Protein AF-A0A1G2C6H4-F1 (afdb_monomer)

Structure (mmCIF, N/CA/C/O backbone):
data_AF-A0A1G2C6H4-F1
#
_entry.id   AF-A0A1G2C6H4-F1
#
loop_
_atom_site.group_PDB
_atom_site.id
_atom_site.type_symbol
_atom_site.label_atom_id
_atom_site.label_alt_id
_atom_site.label_comp_id
_atom_site.label_asym_id
_atom_site.label_entity_id
_atom_site.label_seq_id
_atom_site.pdbx_PDB_ins_code
_atom_site.Cartn_x
_atom_site.Cartn_y
_atom_site.Cartn_z
_atom_site.occupancy
_atom_site.B_iso_or_equiv
_atom_site.auth_seq_id
_atom_site.auth_comp_id
_atom_site.auth_asym_id
_atom_site.auth_atom_id
_atom_site.pdbx_PDB_model_num
ATOM 1 N N . MET A 1 1 ? -12.214 -17.341 21.662 1.00 40.84 1 MET A N 1
ATOM 2 C CA . MET A 1 1 ? -11.337 -17.624 20.506 1.00 40.84 1 MET A CA 1
ATOM 3 C C . MET A 1 1 ? -12.237 -18.107 19.389 1.00 40.84 1 MET A C 1
ATOM 5 O O . MET A 1 1 ? -12.675 -19.245 19.438 1.00 40.84 1 MET A O 1
ATOM 9 N N . GLY A 1 2 ? -12.636 -17.222 18.484 1.00 39.09 2 GLY A N 1
ATOM 10 C CA . GLY A 1 2 ? -13.628 -17.538 17.464 1.00 39.09 2 GLY A CA 1
ATOM 11 C C . GLY A 1 2 ? -13.380 -16.684 16.236 1.00 39.09 2 GLY A C 1
ATOM 12 O O . GLY A 1 2 ? -13.087 -15.502 16.375 1.00 39.09 2 GLY A O 1
ATOM 13 N N . ASP A 1 3 ? -13.486 -17.340 15.088 1.00 37.56 3 ASP A N 1
ATOM 14 C CA . ASP A 1 3 ? -13.357 -16.824 13.732 1.00 37.56 3 ASP A CA 1
ATOM 15 C C . ASP A 1 3 ? -11.948 -16.441 13.288 1.00 37.56 3 ASP A C 1
ATOM 17 O O . ASP A 1 3 ? -11.482 -15.323 13.466 1.00 37.56 3 ASP A O 1
ATOM 21 N N . ARG A 1 4 ? -11.307 -17.439 12.663 1.00 43.19 4 ARG A N 1
ATOM 22 C CA . ARG A 1 4 ? -10.562 -17.331 11.402 1.00 43.19 4 ARG A CA 1
ATOM 23 C C . ARG A 1 4 ? -9.909 -15.969 11.194 1.00 43.19 4 ARG A C 1
ATOM 25 O O . ARG A 1 4 ? -10.595 -15.000 10.872 1.00 43.19 4 ARG A O 1
ATOM 32 N N . GLU A 1 5 ? -8.579 -15.950 11.261 1.00 49.62 5 GLU A N 1
ATOM 33 C CA . GLU A 1 5 ? -7.765 -15.072 10.419 1.00 49.62 5 GLU A CA 1
ATOM 34 C C . GLU A 1 5 ? -8.492 -14.908 9.079 1.00 49.62 5 GLU A C 1
ATOM 36 O O . GLU A 1 5 ? -8.574 -15.856 8.296 1.00 49.62 5 GLU A O 1
ATOM 41 N N . LYS A 1 6 ? -9.176 -13.776 8.877 1.00 60.34 6 LYS A N 1
ATOM 42 C CA . LYS A 1 6 ? -9.930 -13.567 7.646 1.00 60.34 6 LYS A CA 1
ATOM 43 C C . LYS A 1 6 ? -8.877 -13.618 6.552 1.00 60.34 6 LYS A C 1
ATOM 45 O O . LYS A 1 6 ? -7.861 -12.941 6.648 1.00 60.34 6 LYS A O 1
ATOM 50 N N . GLU A 1 7 ? -9.042 -14.500 5.580 1.00 75.12 7 GLU A N 1
ATOM 51 C CA . GLU A 1 7 ? -8.058 -14.603 4.511 1.00 75.12 7 GLU A CA 1
ATOM 52 C C . GLU A 1 7 ? -7.853 -13.218 3.888 1.00 75.12 7 GLU A C 1
ATOM 54 O O . GLU A 1 7 ? -8.803 -12.433 3.751 1.00 75.12 7 GLU A O 1
ATOM 59 N N . LEU A 1 8 ? -6.602 -12.892 3.551 1.00 84.31 8 LEU A N 1
ATOM 60 C CA . LEU A 1 8 ? -6.304 -11.643 2.863 1.00 84.31 8 LEU A CA 1
ATOM 61 C C . LEU A 1 8 ? -7.181 -11.565 1.613 1.00 84.31 8 LEU A C 1
ATOM 63 O O . LEU A 1 8 ? -7.082 -12.402 0.719 1.00 84.31 8 LEU A O 1
ATOM 67 N N . THR A 1 9 ? -8.007 -10.527 1.532 1.00 89.06 9 THR A N 1
ATOM 68 C CA . THR A 1 9 ? -8.796 -10.282 0.331 1.00 89.06 9 THR A CA 1
ATOM 69 C C . THR A 1 9 ? -7.884 -9.715 -0.751 1.00 89.06 9 THR A C 1
ATOM 71 O O . THR A 1 9 ? -7.355 -8.610 -0.605 1.00 89.06 9 THR A O 1
ATOM 74 N N . ILE A 1 10 ? -7.704 -10.479 -1.827 1.00 88.12 10 ILE A N 1
ATOM 75 C CA . ILE A 1 10 ? -6.974 -10.071 -3.028 1.00 88.12 10 ILE A CA 1
ATOM 76 C C . ILE A 1 10 ? -7.992 -9.848 -4.144 1.00 88.12 10 ILE A C 1
ATOM 78 O O . ILE A 1 10 ? -8.735 -10.756 -4.504 1.00 88.12 10 ILE A O 1
ATOM 82 N N . ILE A 1 11 ? -8.019 -8.636 -4.685 1.00 86.75 11 ILE A N 1
ATOM 83 C CA . ILE A 1 11 ? -8.887 -8.234 -5.788 1.00 86.75 11 ILE A CA 1
ATOM 84 C C . ILE A 1 11 ? -8.006 -8.082 -7.023 1.00 86.75 11 ILE A C 1
ATOM 86 O O . ILE A 1 11 ? -7.008 -7.368 -6.984 1.00 86.75 11 ILE A O 1
ATOM 90 N N . ILE A 1 12 ? -8.372 -8.733 -8.120 1.00 83.81 12 ILE A N 1
ATOM 91 C CA . ILE A 1 12 ? -7.702 -8.585 -9.414 1.00 83.81 12 ILE A CA 1
ATOM 92 C C . ILE A 1 12 ? -8.735 -7.983 -10.363 1.00 83.81 12 ILE A C 1
ATOM 94 O O . ILE A 1 12 ? -9.808 -8.560 -10.536 1.00 83.81 12 ILE A O 1
ATOM 98 N N . ALA A 1 13 ? -8.452 -6.802 -10.914 1.00 83.19 13 ALA A N 1
ATOM 99 C CA . ALA A 1 13 ? -9.351 -6.144 -11.855 1.00 83.19 13 ALA A CA 1
ATOM 100 C C . ALA A 1 13 ? -9.547 -7.001 -13.113 1.00 83.19 13 ALA A C 1
ATOM 102 O O . ALA A 1 13 ? -8.648 -7.733 -13.538 1.00 83.19 13 ALA A O 1
ATOM 103 N N . GLU A 1 14 ? -10.729 -6.900 -13.715 1.00 80.06 14 GLU A N 1
ATOM 104 C CA . GLU A 1 14 ? -11.038 -7.605 -14.953 1.00 80.06 14 GLU A CA 1
ATOM 105 C C . GLU A 1 14 ? -10.030 -7.237 -16.052 1.00 80.06 14 GLU A C 1
ATOM 107 O O . GLU A 1 14 ? -9.687 -6.072 -16.239 1.00 80.06 14 GLU A O 1
ATOM 112 N N . GLY A 1 15 ? -9.514 -8.246 -16.758 1.00 74.06 15 GLY A N 1
ATOM 113 C CA . GLY A 1 15 ? -8.509 -8.051 -17.806 1.00 74.06 15 GLY A CA 1
ATOM 114 C C . GLY A 1 15 ? -7.072 -7.845 -17.311 1.00 74.06 15 GLY A C 1
ATOM 115 O O . GLY A 1 15 ? -6.157 -7.860 -18.136 1.00 74.06 15 GLY A O 1
ATOM 116 N N . CYS A 1 16 ? -6.834 -7.737 -15.997 1.00 76.56 16 CYS A N 1
ATOM 117 C CA . CYS A 1 16 ? -5.484 -7.650 -15.443 1.00 76.56 16 CYS A CA 1
ATOM 118 C C . CYS A 1 16 ? -4.714 -8.963 -15.676 1.00 76.56 16 CYS A C 1
ATOM 120 O O . CYS A 1 16 ? -5.179 -10.054 -15.336 1.00 76.56 16 CYS A O 1
ATOM 122 N N . ARG A 1 17 ? -3.516 -8.860 -16.265 1.00 73.06 17 ARG A N 1
ATOM 123 C CA . ARG A 1 17 ? -2.600 -9.986 -16.491 1.00 73.06 17 ARG A CA 1
ATOM 124 C C . ARG A 1 17 ? -1.270 -9.700 -15.810 1.00 73.06 17 ARG A C 1
ATOM 126 O O . ARG A 1 17 ? -0.613 -8.715 -16.128 1.00 73.06 17 ARG A O 1
ATOM 133 N N . ILE A 1 18 ? -0.853 -10.591 -14.917 1.00 71.00 18 ILE A N 1
ATOM 134 C CA . ILE A 1 18 ? 0.460 -10.525 -14.268 1.00 71.00 18 ILE A CA 1
ATOM 135 C C . ILE A 1 18 ? 1.451 -11.232 -15.197 1.00 71.00 18 ILE A C 1
ATOM 137 O O . ILE A 1 18 ? 1.431 -12.460 -15.308 1.00 71.00 18 ILE A O 1
ATOM 141 N N . SER A 1 19 ? 2.275 -10.472 -15.922 1.00 72.12 19 SER A N 1
ATOM 142 C CA . SER A 1 19 ? 3.363 -11.059 -16.713 1.00 72.12 19 SER A CA 1
ATOM 143 C C . SER A 1 19 ? 4.433 -11.653 -15.789 1.00 72.12 19 SER A C 1
ATOM 145 O O . SER A 1 19 ? 4.511 -11.314 -14.606 1.00 72.12 19 SER A O 1
ATOM 147 N N . ARG A 1 20 ? 5.284 -12.542 -16.319 1.00 75.06 20 ARG A N 1
ATOM 148 C CA . ARG A 1 20 ? 6.384 -13.136 -15.535 1.00 75.06 20 ARG A CA 1
ATOM 149 C C . ARG A 1 20 ? 7.309 -12.072 -14.947 1.00 75.06 20 ARG A C 1
ATOM 151 O O . ARG A 1 20 ? 7.722 -12.197 -13.801 1.00 75.06 20 ARG A O 1
ATOM 158 N N . ASP A 1 21 ? 7.547 -11.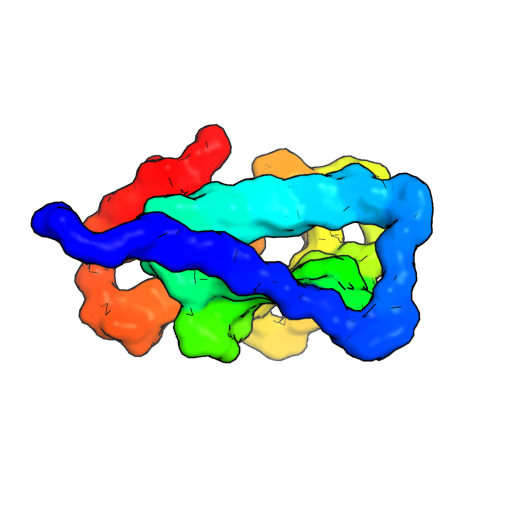007 -15.700 1.00 72.00 21 ASP A N 1
ATOM 159 C CA . ASP A 1 21 ? 8.417 -9.896 -15.308 1.00 72.00 21 ASP A CA 1
ATOM 160 C C . ASP A 1 21 ? 7.838 -9.100 -14.121 1.00 72.00 21 ASP A C 1
ATOM 162 O O . ASP A 1 21 ? 8.563 -8.437 -13.385 1.00 72.00 21 ASP A O 1
ATOM 166 N N . MET A 1 22 ? 6.527 -9.222 -13.885 1.00 73.69 22 MET A N 1
ATOM 167 C CA . MET A 1 22 ? 5.804 -8.556 -12.799 1.00 73.69 22 MET A CA 1
ATOM 168 C C . MET A 1 22 ? 5.655 -9.423 -11.541 1.00 73.69 22 MET A C 1
ATOM 170 O O . MET A 1 22 ? 5.183 -8.930 -10.514 1.00 73.69 22 MET A O 1
ATOM 174 N N . LEU A 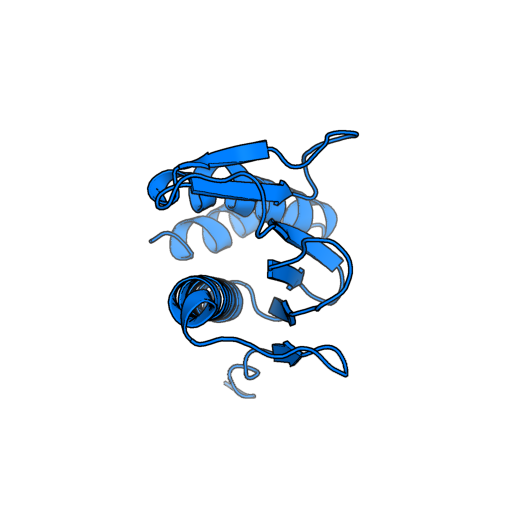1 23 ? 6.078 -10.693 -11.577 1.00 78.00 23 LEU A N 1
ATOM 175 C CA . LEU A 1 23 ? 5.982 -11.608 -10.432 1.00 78.00 23 LEU A CA 1
ATOM 176 C C . LEU A 1 23 ? 6.702 -11.107 -9.166 1.00 78.00 23 LEU A C 1
ATOM 178 O O . LEU A 1 23 ? 6.087 -11.185 -8.103 1.00 78.00 23 LEU A O 1
ATOM 182 N N . PRO A 1 24 ? 7.927 -10.542 -9.223 1.00 79.56 24 PRO A N 1
ATOM 183 C CA . PRO A 1 24 ? 8.616 -10.089 -8.010 1.00 79.56 24 PRO A CA 1
ATOM 184 C C . PRO A 1 24 ? 7.844 -8.998 -7.261 1.00 79.56 24 PRO A C 1
ATOM 186 O O . PRO A 1 24 ? 7.691 -9.034 -6.040 1.00 79.56 24 PRO A O 1
ATOM 189 N N . HIS A 1 25 ? 7.287 -8.047 -8.006 1.00 77.31 25 HIS A N 1
ATOM 190 C CA . HIS A 1 25 ? 6.476 -6.973 -7.451 1.00 77.31 25 HIS A CA 1
ATOM 191 C C . HIS A 1 25 ? 5.140 -7.511 -6.905 1.00 77.31 25 HIS A C 1
ATOM 193 O O . HIS A 1 25 ? 4.672 -7.072 -5.852 1.00 77.31 25 HIS A O 1
ATOM 199 N N . TRP A 1 26 ? 4.542 -8.508 -7.571 1.00 83.25 26 TRP A N 1
ATOM 200 C CA . TRP A 1 26 ? 3.314 -9.165 -7.110 1.00 83.25 26 TRP A CA 1
ATOM 201 C C . TRP A 1 26 ? 3.543 -9.849 -5.765 1.00 83.25 26 TRP A C 1
ATOM 203 O O . TRP A 1 26 ? 2.768 -9.663 -4.824 1.00 83.25 26 TRP A O 1
ATOM 213 N N . GLU A 1 27 ? 4.632 -10.609 -5.658 1.00 85.06 27 GLU A N 1
ATOM 214 C CA . GLU A 1 27 ? 5.040 -11.274 -4.427 1.00 85.06 27 GLU A CA 1
ATOM 215 C C . GLU A 1 27 ? 5.324 -10.268 -3.317 1.00 85.06 27 GLU A C 1
ATOM 217 O O . GLU A 1 27 ? 4.844 -10.458 -2.198 1.00 85.06 27 GLU A O 1
ATOM 222 N N . TYR A 1 28 ? 6.022 -9.170 -3.622 1.00 84.44 28 TYR A N 1
ATOM 223 C CA . TYR A 1 28 ? 6.246 -8.085 -2.671 1.00 84.44 28 TYR A CA 1
ATOM 224 C C . TYR A 1 28 ? 4.921 -7.540 -2.120 1.00 84.44 28 TYR A C 1
ATOM 226 O O . TYR A 1 28 ? 4.700 -7.545 -0.907 1.00 84.44 28 TYR A O 1
ATOM 234 N N . CYS A 1 29 ? 4.004 -7.146 -3.005 1.00 88.00 29 CYS A N 1
ATOM 235 C CA . CYS A 1 29 ? 2.699 -6.602 -2.642 1.00 88.00 29 CYS A CA 1
ATOM 236 C C . CYS A 1 29 ? 1.864 -7.581 -1.811 1.00 88.00 29 CYS A C 1
ATOM 238 O O . CYS A 1 29 ? 1.319 -7.220 -0.764 1.00 88.00 29 CYS A O 1
ATOM 240 N N . ARG A 1 30 ? 1.794 -8.845 -2.243 1.00 88.12 30 ARG A N 1
ATOM 241 C CA . ARG A 1 30 ? 1.073 -9.906 -1.536 1.00 88.12 30 ARG A CA 1
ATOM 242 C C . ARG A 1 30 ? 1.663 -10.148 -0.148 1.00 88.12 30 ARG A C 1
ATOM 244 O O . ARG A 1 30 ? 0.912 -10.220 0.822 1.00 88.12 30 ARG A O 1
ATOM 251 N N . ASN A 1 31 ? 2.986 -10.261 -0.038 1.00 88.88 31 ASN A N 1
ATOM 252 C CA . ASN A 1 31 ? 3.665 -10.508 1.233 1.00 88.88 31 ASN A CA 1
ATOM 253 C C . ASN A 1 31 ? 3.483 -9.338 2.200 1.00 88.88 31 ASN A C 1
ATOM 255 O O . ASN A 1 31 ? 3.199 -9.557 3.379 1.00 88.88 31 ASN A O 1
ATOM 259 N N . LEU A 1 32 ? 3.583 -8.106 1.702 1.00 88.19 32 LEU A N 1
ATOM 260 C CA . LEU A 1 32 ? 3.344 -6.911 2.497 1.00 88.19 32 LEU A CA 1
ATOM 261 C C . LEU A 1 32 ? 1.896 -6.857 3.008 1.00 88.19 32 LEU A C 1
ATOM 263 O O . LEU A 1 32 ? 1.670 -6.681 4.205 1.00 88.19 32 LEU A O 1
ATOM 267 N N . ALA A 1 33 ? 0.912 -7.103 2.138 1.00 89.69 33 ALA A N 1
ATOM 268 C CA . ALA A 1 33 ? -0.499 -7.106 2.517 1.00 89.69 33 ALA A CA 1
ATOM 269 C C . ALA A 1 33 ? -0.843 -8.222 3.509 1.00 89.69 33 ALA A C 1
ATOM 271 O O . ALA A 1 33 ? -1.603 -7.985 4.446 1.00 89.69 33 ALA A O 1
ATOM 272 N N . LEU A 1 34 ? -0.268 -9.420 3.348 1.00 88.06 34 LEU A N 1
ATOM 273 C CA . LEU A 1 34 ? -0.441 -10.526 4.294 1.00 88.06 34 LEU A CA 1
ATOM 274 C C . LEU A 1 34 ? 0.057 -10.143 5.688 1.00 88.06 34 LEU A C 1
ATOM 276 O O . LEU A 1 34 ? -0.633 -10.391 6.676 1.00 88.06 34 LEU A O 1
ATOM 280 N N . ARG A 1 35 ? 1.231 -9.509 5.773 1.00 84.19 35 ARG A N 1
ATOM 281 C CA . ARG A 1 35 ? 1.788 -9.030 7.045 1.00 84.19 35 ARG A CA 1
ATOM 282 C C . ARG A 1 35 ? 0.885 -7.977 7.674 1.00 84.19 35 ARG A C 1
ATOM 284 O O . ARG A 1 35 ? 0.462 -8.141 8.814 1.00 84.19 35 ARG A O 1
ATOM 291 N N . MET A 1 36 ? 0.510 -6.952 6.910 1.00 85.88 36 MET A N 1
ATOM 292 C CA . MET A 1 36 ? -0.425 -5.9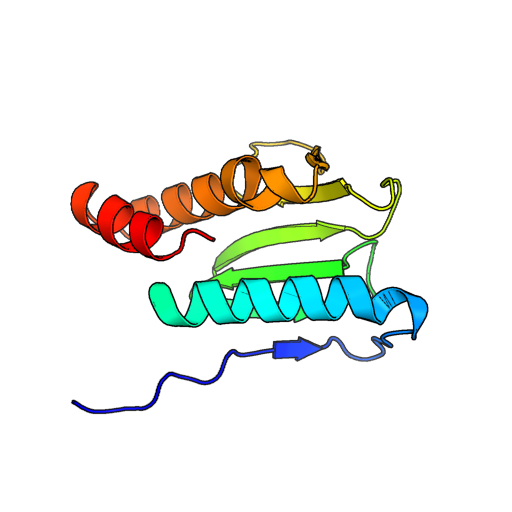27 7.379 1.00 85.88 36 MET A CA 1
ATOM 293 C C . MET A 1 36 ? -1.742 -6.554 7.864 1.00 85.88 36 MET A C 1
ATOM 295 O O . MET A 1 36 ? -2.243 -6.176 8.920 1.00 85.88 36 MET A O 1
ATOM 299 N N . HIS A 1 37 ? -2.288 -7.537 7.138 1.00 87.12 37 HIS A N 1
ATOM 300 C CA . HIS A 1 37 ? -3.533 -8.210 7.506 1.00 87.12 37 HIS A CA 1
ATOM 301 C C . HIS A 1 37 ? -3.414 -8.966 8.832 1.00 87.12 37 HIS A C 1
ATOM 303 O O . HIS A 1 37 ? -4.283 -8.811 9.686 1.00 87.12 37 HIS A O 1
ATOM 309 N N . ARG A 1 38 ? -2.339 -9.742 9.027 1.00 83.75 38 ARG A N 1
ATOM 310 C CA . ARG A 1 38 ? -2.110 -10.512 10.263 1.00 83.75 38 ARG A CA 1
ATOM 311 C C . ARG A 1 38 ? -2.103 -9.633 11.512 1.00 83.75 38 ARG A C 1
ATOM 313 O O . ARG A 1 38 ? -2.608 -10.051 12.546 1.00 83.75 38 ARG A O 1
ATOM 320 N N . HIS A 1 39 ? -1.555 -8.423 11.417 1.00 79.88 39 HIS A N 1
ATOM 321 C CA . HIS A 1 39 ? -1.405 -7.540 12.578 1.00 79.88 39 HIS A CA 1
ATOM 322 C C . HIS A 1 39 ? -2.557 -6.549 12.755 1.00 79.88 39 HIS A C 1
ATOM 324 O O . HIS A 1 39 ? -2.933 -6.231 13.881 1.00 79.88 39 HIS A O 1
ATOM 330 N N . LEU A 1 40 ? -3.121 -6.043 11.658 1.00 82.44 40 LEU A N 1
ATOM 331 C CA . LEU A 1 40 ? -4.101 -4.953 11.700 1.00 82.44 40 LEU A CA 1
ATOM 332 C C . LEU A 1 40 ? -5.539 -5.414 11.468 1.00 82.44 40 LEU A C 1
ATOM 334 O O . L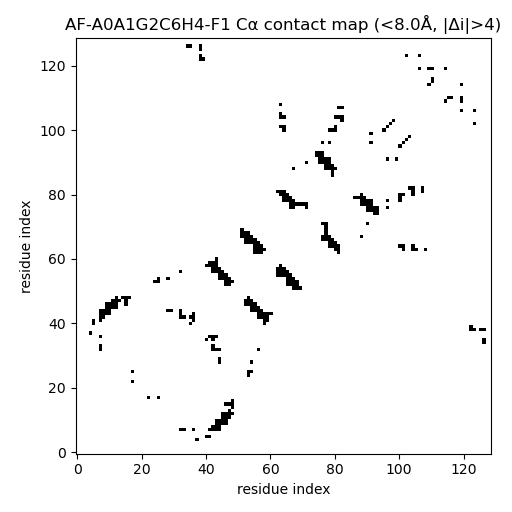EU A 1 40 ? -6.472 -4.678 11.813 1.00 82.44 40 LEU A O 1
ATOM 338 N N . GLY A 1 41 ? -5.711 -6.591 10.862 1.00 83.75 41 GLY A N 1
ATOM 339 C CA . GLY A 1 41 ? -6.985 -7.099 10.371 1.00 83.75 41 GLY A CA 1
ATOM 340 C C . GLY A 1 41 ? -7.592 -6.239 9.259 1.00 83.75 41 GLY A C 1
ATOM 341 O O . GLY A 1 41 ? -7.293 -5.053 9.103 1.00 83.75 41 GLY A O 1
ATOM 342 N N . GLY A 1 42 ? -8.470 -6.847 8.457 1.00 84.19 42 GLY A N 1
ATOM 343 C CA . GLY A 1 42 ? -9.298 -6.119 7.487 1.00 84.19 42 GLY A CA 1
ATOM 344 C C . GLY A 1 42 ? -8.528 -5.428 6.361 1.00 84.19 42 GLY A C 1
ATOM 345 O O . GLY A 1 42 ? -9.065 -4.522 5.725 1.00 84.19 42 GLY A O 1
ATOM 346 N N . VAL A 1 43 ? -7.283 -5.836 6.123 1.00 89.12 43 VAL A N 1
ATOM 347 C CA . VAL A 1 43 ? -6.487 -5.379 4.985 1.00 89.12 43 VAL A CA 1
ATOM 348 C C . VAL A 1 43 ? -6.925 -6.131 3.736 1.00 89.12 43 VAL A C 1
ATOM 350 O O . VAL A 1 43 ? -7.136 -7.344 3.782 1.00 89.12 43 VAL A O 1
ATOM 353 N N . SER A 1 44 ? -7.040 -5.409 2.631 1.00 91.50 44 SER A N 1
ATOM 354 C CA . SER A 1 44 ? -7.286 -5.941 1.295 1.00 91.50 44 SER A CA 1
ATOM 355 C C . SER A 1 44 ? -6.320 -5.298 0.312 1.00 91.50 44 SER A C 1
ATOM 357 O O . SER A 1 44 ? -5.958 -4.130 0.478 1.00 91.50 44 SER A O 1
ATOM 359 N N . ILE A 1 45 ? -5.953 -6.032 -0.730 1.00 92.44 45 ILE A N 1
ATOM 360 C CA . ILE A 1 45 ? -5.106 -5.528 -1.806 1.00 92.44 45 ILE A CA 1
ATOM 361 C C . ILE A 1 45 ? -5.823 -5.654 -3.145 1.00 92.44 45 ILE A C 1
ATOM 363 O O . ILE A 1 45 ? -6.484 -6.659 -3.402 1.00 92.44 45 ILE A O 1
ATOM 367 N N . LYS A 1 46 ? -5.705 -4.631 -3.987 1.00 90.00 46 LYS A N 1
ATOM 368 C CA . LYS A 1 46 ? -6.242 -4.612 -5.346 1.00 90.00 46 LYS A CA 1
ATOM 369 C C . LYS A 1 46 ? -5.104 -4.491 -6.355 1.00 90.00 46 LYS A C 1
ATOM 371 O O . LYS A 1 46 ? -4.261 -3.614 -6.218 1.00 90.00 46 LYS A O 1
ATOM 376 N N . PHE A 1 47 ? -5.126 -5.331 -7.378 1.00 86.44 47 PHE A N 1
ATOM 377 C CA . PHE A 1 47 ? -4.282 -5.240 -8.564 1.00 86.44 47 PHE A CA 1
ATOM 378 C C . PHE A 1 47 ? -5.146 -4.779 -9.735 1.00 86.44 47 PHE A C 1
ATOM 380 O O . PHE A 1 47 ? -6.267 -5.265 -9.900 1.00 86.44 47 PHE A O 1
ATOM 387 N N . ASP A 1 48 ? -4.661 -3.819 -10.515 1.00 79.88 48 ASP A N 1
ATOM 388 C CA . ASP A 1 48 ? -5.406 -3.215 -11.621 1.00 79.88 48 ASP A CA 1
ATOM 389 C C . ASP A 1 48 ? -4.498 -3.067 -12.847 1.00 79.88 48 ASP A C 1
ATOM 391 O O . ASP A 1 48 ? -3.281 -3.008 -12.719 1.00 79.88 48 ASP A O 1
ATOM 395 N N . SER A 1 49 ? -5.088 -3.056 -14.039 1.00 67.06 49 SER A N 1
ATOM 396 C CA . SER A 1 49 ? -4.397 -2.769 -15.301 1.00 67.06 49 SER A CA 1
ATOM 397 C C . SER A 1 49 ? -4.564 -1.316 -15.750 1.00 67.06 49 SER A C 1
ATOM 399 O O . SER A 1 49 ? -3.958 -0.912 -16.740 1.00 67.06 49 SER A O 1
ATOM 401 N N . ILE A 1 50 ? -5.412 -0.538 -15.072 1.00 62.72 50 ILE A N 1
ATOM 402 C CA . ILE A 1 50 ? -5.681 0.858 -15.417 1.00 62.72 50 ILE A CA 1
ATOM 403 C C . ILE A 1 50 ? -4.616 1.764 -14.784 1.00 62.72 50 ILE A C 1
ATOM 405 O O . ILE A 1 50 ? -4.454 1.785 -13.565 1.00 62.72 50 ILE A O 1
ATOM 409 N N . SER A 1 51 ? -3.940 2.537 -15.639 1.00 57.00 51 SER A N 1
ATOM 410 C CA . SER A 1 51 ? -3.057 3.665 -15.308 1.00 57.00 51 SER A CA 1
ATOM 411 C C . SER A 1 51 ? -2.025 3.371 -14.220 1.00 57.00 51 SER A C 1
ATOM 413 O O . SER A 1 51 ? -2.154 3.823 -13.082 1.00 57.00 51 SER A O 1
ATOM 415 N N . ASP A 1 52 ? -0.964 2.663 -14.595 1.00 61.91 52 ASP A N 1
ATOM 416 C CA . ASP A 1 52 ? 0.320 2.697 -13.880 1.00 61.91 52 ASP A CA 1
ATOM 417 C C . ASP A 1 52 ? 0.298 2.102 -12.464 1.00 61.91 52 ASP A C 1
ATOM 419 O O . ASP A 1 52 ? 1.310 2.120 -11.766 1.00 61.91 52 ASP A O 1
ATOM 423 N N . LEU A 1 53 ? -0.835 1.527 -12.050 1.00 66.19 53 LEU A N 1
ATOM 424 C CA . LEU A 1 53 ? -1.073 0.937 -10.742 1.00 66.19 53 LEU A CA 1
ATOM 425 C C . LEU A 1 53 ? -0.538 -0.490 -10.667 1.00 66.19 53 LEU A C 1
ATOM 427 O O . LEU A 1 53 ? -1.023 -1.389 -11.344 1.00 66.19 53 LEU A O 1
ATOM 431 N N . PHE A 1 54 ? 0.433 -0.716 -9.788 1.00 76.00 54 PHE A N 1
ATOM 432 C CA . PHE A 1 54 ? 0.915 -2.057 -9.500 1.00 76.00 54 PHE A CA 1
ATOM 433 C C . PHE A 1 54 ? 0.006 -2.741 -8.475 1.00 76.00 54 PHE A C 1
ATOM 435 O O . PHE A 1 54 ? -0.556 -3.802 -8.734 1.00 76.00 54 PHE A O 1
ATOM 442 N N . CYS A 1 55 ? -0.178 -2.123 -7.307 1.00 88.75 55 CYS A N 1
ATOM 443 C CA . CYS A 1 55 ? -1.065 -2.650 -6.278 1.00 88.75 55 CYS A CA 1
ATOM 444 C C . CYS A 1 55 ? -1.556 -1.543 -5.331 1.00 88.75 55 CYS A C 1
ATOM 446 O O . CYS A 1 55 ? -0.805 -0.640 -4.965 1.00 88.75 55 CYS A O 1
ATOM 448 N N . GLU A 1 56 ? -2.822 -1.611 -4.926 1.00 92.31 56 GLU A N 1
ATOM 449 C CA . GLU A 1 56 ? -3.466 -0.682 -3.998 1.00 92.31 56 GLU A CA 1
ATOM 450 C C . GLU A 1 56 ? -3.822 -1.395 -2.697 1.00 92.31 56 GLU A C 1
ATOM 452 O O . GLU A 1 56 ? -4.546 -2.391 -2.683 1.00 92.31 56 GLU A O 1
ATOM 457 N N . PHE A 1 57 ? -3.348 -0.843 -1.589 1.00 92.88 57 PHE A N 1
ATOM 458 C CA . PHE A 1 57 ? -3.600 -1.331 -0.247 1.00 92.88 57 PHE A CA 1
ATOM 459 C C . PHE A 1 57 ? -4.754 -0.559 0.372 1.00 92.88 57 PHE A C 1
ATOM 461 O O . PHE A 1 57 ? -4.771 0.677 0.400 1.00 92.88 57 PHE A O 1
ATOM 468 N N . ARG A 1 58 ? -5.701 -1.303 0.937 1.00 92.62 58 ARG A N 1
ATOM 469 C CA . ARG A 1 58 ? -6.822 -0.759 1.696 1.00 92.62 58 ARG A CA 1
ATOM 470 C C . ARG A 1 58 ? -6.956 -1.456 3.034 1.00 92.62 58 ARG A C 1
ATOM 472 O O . ARG A 1 58 ? -6.615 -2.629 3.166 1.00 92.62 58 ARG A O 1
ATOM 479 N N . ARG A 1 59 ? -7.531 -0.758 4.007 1.00 90.06 59 ARG A N 1
ATOM 480 C CA . ARG A 1 59 ? -7.963 -1.338 5.279 1.00 90.06 59 ARG A CA 1
ATOM 481 C C . ARG A 1 59 ? -9.411 -0.953 5.549 1.00 90.06 59 ARG A C 1
ATOM 483 O O . ARG A 1 59 ? -9.755 0.221 5.484 1.00 90.06 59 ARG A O 1
ATOM 490 N N . HIS A 1 60 ? -10.265 -1.949 5.777 1.00 88.88 60 HIS A N 1
ATOM 491 C CA . HIS A 1 60 ? -11.722 -1.787 5.884 1.00 88.88 60 HIS A CA 1
ATOM 492 C C . HIS A 1 60 ? -12.308 -0.911 4.758 1.00 88.88 60 HIS A C 1
ATOM 494 O O . HIS A 1 60 ? -13.145 -0.044 4.989 1.00 88.88 60 HIS A O 1
ATOM 500 N N . GLY A 1 61 ? -11.814 -1.102 3.529 1.00 87.56 61 GLY A N 1
ATOM 501 C CA . GLY A 1 61 ? -12.236 -0.345 2.346 1.00 87.56 61 GLY A CA 1
ATOM 502 C C . GLY A 1 61 ? -11.618 1.051 2.192 1.00 87.56 61 GLY A C 1
ATOM 503 O O . GLY A 1 61 ? -11.715 1.620 1.103 1.00 87.56 61 GLY A O 1
ATOM 504 N N . LYS A 1 62 ? -10.933 1.581 3.215 1.00 90.69 62 LYS A N 1
ATOM 505 C CA . LYS A 1 62 ? -10.253 2.883 3.175 1.00 90.69 62 LYS A CA 1
ATOM 506 C C . LYS A 1 62 ? -8.859 2.767 2.561 1.00 90.69 62 LYS A C 1
ATOM 508 O O . LYS A 1 62 ? -8.132 1.814 2.834 1.00 90.69 62 LYS A O 1
ATOM 513 N N . PHE A 1 63 ? -8.493 3.749 1.743 1.00 91.50 63 PHE A N 1
ATOM 514 C CA . PHE A 1 63 ? -7.204 3.818 1.058 1.00 91.50 63 PHE A CA 1
ATOM 515 C C . PHE A 1 63 ? -6.030 3.987 2.036 1.00 91.50 63 PHE A C 1
ATOM 517 O O . PHE A 1 63 ? -6.079 4.844 2.920 1.00 91.50 63 PHE A O 1
ATOM 524 N N . VAL A 1 64 ? -4.973 3.191 1.847 1.00 92.19 64 VAL A N 1
ATOM 525 C CA . VAL A 1 64 ? -3.702 3.305 2.580 1.00 92.19 64 VAL A CA 1
ATOM 526 C C . VAL A 1 64 ? -2.609 3.830 1.656 1.00 92.19 64 VAL A C 1
ATOM 528 O O . VAL A 1 64 ? -2.060 4.903 1.905 1.00 92.19 64 VAL A O 1
ATOM 531 N N . ALA A 1 65 ? -2.297 3.080 0.600 1.00 92.88 65 ALA A N 1
ATOM 532 C CA . ALA A 1 65 ? -1.256 3.432 -0.356 1.00 92.88 65 ALA A CA 1
ATOM 533 C C . ALA A 1 65 ? -1.428 2.683 -1.684 1.00 92.88 65 ALA A C 1
ATOM 535 O O . ALA A 1 65 ? -2.020 1.606 -1.718 1.00 92.88 65 ALA A O 1
ATOM 536 N N . THR A 1 66 ? -0.854 3.229 -2.752 1.00 91.38 66 THR A N 1
ATOM 537 C CA . THR A 1 66 ? -0.721 2.602 -4.070 1.00 91.38 66 THR A CA 1
ATOM 538 C C . THR A 1 66 ? 0.747 2.555 -4.461 1.00 91.38 66 THR A C 1
ATOM 540 O O . THR A 1 66 ? 1.427 3.576 -4.363 1.00 91.38 66 THR A O 1
ATOM 543 N N . ILE A 1 67 ? 1.215 1.401 -4.934 1.00 90.06 67 ILE A N 1
ATOM 544 C CA . ILE A 1 67 ? 2.505 1.242 -5.617 1.00 90.06 67 ILE A CA 1
ATOM 545 C C . ILE A 1 67 ? 2.266 1.344 -7.125 1.00 90.06 67 ILE A C 1
ATOM 547 O O . ILE A 1 67 ? 1.303 0.759 -7.621 1.00 90.06 67 ILE A O 1
ATOM 551 N N . TYR A 1 68 ? 3.135 2.059 -7.836 1.00 86.56 68 TYR A N 1
ATOM 552 C CA . TYR A 1 68 ? 3.085 2.256 -9.286 1.00 86.56 68 TYR A CA 1
ATOM 553 C C . TYR A 1 68 ? 4.235 1.533 -9.997 1.00 86.56 68 TYR A C 1
ATOM 555 O O . TYR A 1 68 ? 5.293 1.340 -9.404 1.00 86.56 68 TYR A O 1
ATOM 563 N N . PHE A 1 69 ? 4.025 1.147 -11.261 1.00 72.62 69 PHE A N 1
ATOM 564 C CA . PHE A 1 69 ? 4.960 0.324 -12.049 1.00 72.62 69 PHE A CA 1
ATOM 565 C C . PHE A 1 69 ? 5.872 1.085 -13.021 1.00 72.62 69 PHE A C 1
ATOM 567 O O . PHE A 1 69 ? 6.649 0.462 -13.745 1.00 72.62 69 PHE A O 1
ATOM 574 N N . HIS A 1 70 ? 5.783 2.413 -13.071 1.00 73.31 70 HIS A N 1
ATOM 575 C CA . HIS A 1 70 ? 6.536 3.225 -14.026 1.00 73.31 70 HIS A CA 1
ATOM 576 C C . HIS A 1 70 ? 7.543 4.167 -13.368 1.00 73.31 70 HIS A C 1
ATOM 578 O O . HIS A 1 70 ? 7.300 4.721 -12.292 1.00 73.31 70 HIS A O 1
ATOM 584 N N . ASP A 1 71 ? 8.640 4.387 -14.096 1.00 68.38 71 ASP A N 1
ATOM 585 C CA . ASP A 1 71 ? 9.736 5.307 -13.778 1.00 68.38 71 ASP A CA 1
ATOM 586 C C . ASP A 1 71 ? 10.440 5.022 -12.438 1.00 68.38 71 ASP A C 1
ATOM 588 O O . ASP A 1 71 ? 10.711 5.942 -11.666 1.00 68.38 71 ASP A O 1
ATOM 592 N N . THR A 1 72 ? 10.732 3.751 -12.140 1.00 70.31 72 THR A N 1
ATOM 593 C CA . THR A 1 72 ? 11.467 3.355 -10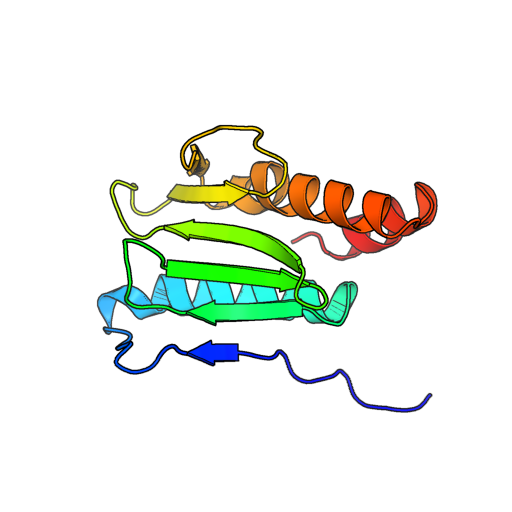.925 1.00 70.31 72 THR A CA 1
ATOM 594 C C . THR A 1 72 ? 12.654 2.462 -11.237 1.00 70.31 72 THR A C 1
ATOM 596 O O . THR A 1 72 ? 12.578 1.585 -12.100 1.00 70.31 72 THR A O 1
ATOM 599 N N . ALA A 1 73 ? 13.754 2.666 -10.511 1.00 78.88 73 ALA A N 1
ATOM 600 C CA . ALA A 1 73 ? 14.874 1.737 -10.525 1.00 78.88 73 ALA A CA 1
ATOM 601 C C . ALA A 1 73 ? 14.472 0.367 -9.921 1.00 78.88 73 ALA A C 1
ATOM 603 O O . ALA A 1 73 ? 13.478 0.286 -9.195 1.00 78.88 73 ALA A O 1
ATOM 604 N N . PRO A 1 74 ? 15.224 -0.721 -10.193 1.00 76.25 74 PRO A N 1
ATOM 605 C CA . PRO A 1 74 ? 14.895 -2.071 -9.715 1.00 76.25 74 PRO A CA 1
ATOM 606 C C . PRO A 1 74 ? 14.755 -2.227 -8.191 1.00 76.25 74 PRO A C 1
ATOM 608 O O . PRO A 1 74 ? 14.107 -3.161 -7.726 1.00 76.25 74 PRO A O 1
ATOM 611 N N . ASP A 1 75 ? 15.375 -1.348 -7.409 1.00 82.62 75 ASP A N 1
ATOM 612 C CA . ASP A 1 75 ? 15.383 -1.338 -5.947 1.00 82.62 75 ASP A CA 1
ATOM 613 C C . ASP A 1 75 ? 14.551 -0.192 -5.357 1.00 82.62 75 ASP A C 1
ATOM 615 O O . ASP A 1 75 ? 14.683 0.137 -4.177 1.00 82.62 75 ASP A O 1
ATOM 619 N N . GLU A 1 76 ? 13.662 0.396 -6.154 1.00 86.75 76 GLU A N 1
ATOM 620 C CA . GLU A 1 76 ? 12.813 1.509 -5.760 1.00 86.75 76 GLU A CA 1
ATOM 621 C C . GLU A 1 76 ? 11.332 1.208 -5.978 1.00 86.75 76 GLU A C 1
ATOM 623 O O . GLU A 1 76 ? 10.929 0.457 -6.862 1.00 86.75 76 GLU A O 1
ATOM 628 N N . LEU A 1 77 ? 10.499 1.849 -5.165 1.00 87.31 77 LEU A N 1
ATOM 629 C CA . LEU A 1 77 ? 9.053 1.831 -5.290 1.00 87.31 77 LEU A CA 1
ATOM 630 C C . LEU A 1 77 ? 8.531 3.251 -5.401 1.00 87.31 77 LEU A C 1
ATOM 632 O O . LEU A 1 77 ? 8.819 4.106 -4.560 1.00 87.31 77 LEU A O 1
ATOM 636 N N . ARG A 1 78 ? 7.677 3.478 -6.394 1.00 89.81 78 ARG A N 1
ATOM 637 C CA . ARG A 1 78 ? 6.918 4.714 -6.532 1.00 89.81 78 ARG A CA 1
ATOM 638 C C . ARG A 1 78 ? 5.581 4.546 -5.839 1.00 89.81 78 ARG A C 1
ATOM 640 O O . ARG A 1 78 ? 4.778 3.700 -6.221 1.00 89.81 78 ARG A O 1
ATOM 647 N N . ILE A 1 79 ? 5.355 5.331 -4.793 1.00 91.06 79 ILE A N 1
ATOM 648 C CA . ILE A 1 79 ? 4.259 5.146 -3.847 1.00 91.06 79 ILE A CA 1
ATOM 649 C C . ILE A 1 79 ? 3.458 6.435 -3.716 1.00 91.06 79 ILE A C 1
ATOM 651 O O . ILE A 1 79 ? 3.996 7.501 -3.409 1.00 91.06 79 ILE A O 1
ATOM 655 N N . ARG A 1 80 ? 2.139 6.327 -3.870 1.00 91.56 80 ARG A N 1
ATOM 656 C CA . ARG A 1 80 ? 1.192 7.332 -3.380 1.00 91.56 80 ARG A CA 1
ATOM 657 C C . ARG A 1 80 ? 0.602 6.827 -2.079 1.00 91.56 80 ARG A C 1
ATOM 659 O O . ARG A 1 80 ? -0.095 5.822 -2.083 1.00 91.56 80 ARG A O 1
ATOM 666 N N . ALA A 1 81 ? 0.859 7.519 -0.983 1.00 91.44 81 ALA A N 1
ATOM 667 C CA . ALA A 1 81 ? 0.325 7.177 0.327 1.00 91.44 81 ALA A CA 1
ATOM 668 C C . ALA A 1 81 ? -0.761 8.177 0.740 1.00 91.44 81 ALA A C 1
ATOM 670 O O . ALA A 1 81 ? -0.733 9.336 0.326 1.00 91.44 81 ALA A O 1
ATOM 671 N N . ARG A 1 82 ? -1.726 7.752 1.563 1.00 89.56 82 ARG A N 1
ATOM 672 C CA . ARG A 1 82 ? -2.857 8.603 1.978 1.00 89.56 82 ARG A CA 1
ATOM 673 C C . ARG A 1 82 ? -2.437 9.884 2.707 1.00 89.56 82 ARG A C 1
ATOM 675 O O . ARG A 1 82 ? -3.145 10.879 2.650 1.00 89.56 82 ARG A O 1
ATOM 682 N N . ASN A 1 83 ? -1.301 9.847 3.401 1.00 84.12 83 ASN A N 1
ATOM 683 C CA . ASN A 1 83 ? -0.766 10.959 4.184 1.00 84.12 83 ASN A CA 1
ATOM 684 C C . ASN A 1 83 ? 0.045 11.957 3.338 1.00 84.12 83 ASN A C 1
ATOM 686 O O . ASN A 1 83 ? 0.550 12.937 3.881 1.00 84.12 83 ASN A O 1
ATOM 690 N N . PHE A 1 84 ? 0.188 11.728 2.030 1.00 83.12 84 PHE A N 1
ATOM 691 C CA . PHE A 1 84 ? 0.795 12.690 1.113 1.00 83.12 84 PHE A CA 1
ATOM 692 C C . PHE A 1 84 ? -0.305 13.621 0.586 1.00 83.12 84 PHE A C 1
ATOM 694 O O . PHE A 1 84 ? -1.070 13.272 -0.313 1.00 83.12 84 PHE A O 1
ATOM 701 N N . VAL A 1 85 ? -0.432 14.798 1.202 1.00 63.38 85 VAL A N 1
ATOM 702 C CA . VAL A 1 85 ? -1.446 15.800 0.841 1.00 63.38 85 VAL A CA 1
ATOM 703 C C . VAL A 1 85 ? -1.105 16.413 -0.517 1.00 63.38 85 VAL A C 1
ATOM 705 O O . VAL A 1 85 ? -0.072 17.051 -0.657 1.00 63.38 85 VAL A O 1
ATOM 708 N N . GLY A 1 86 ? -1.985 16.244 -1.510 1.00 64.69 86 GLY A N 1
ATOM 709 C CA . GLY A 1 86 ? -1.895 16.932 -2.807 1.00 64.69 86 GLY A CA 1
ATOM 710 C C . GLY A 1 86 ? -0.756 16.489 -3.733 1.00 64.69 86 GLY A C 1
ATOM 711 O O . GLY A 1 86 ? -0.581 17.088 -4.791 1.00 64.69 86 GLY A O 1
ATOM 712 N N . GLU A 1 87 ? 0.005 15.456 -3.377 1.00 63.00 87 GLU A N 1
ATOM 713 C CA . GLU A 1 87 ? 1.242 15.131 -4.080 1.00 63.00 87 GLU A CA 1
ATOM 714 C C . GLU A 1 87 ? 1.147 13.921 -5.011 1.00 63.00 87 GLU A C 1
ATOM 716 O O . GLU A 1 87 ? 0.483 12.914 -4.743 1.00 63.00 87 GLU A O 1
ATOM 721 N N . LEU A 1 88 ? 1.870 14.057 -6.124 1.00 74.62 88 LEU A N 1
ATOM 722 C CA . LEU A 1 88 ? 2.214 12.990 -7.051 1.00 74.62 88 LEU A CA 1
ATOM 723 C C . LEU A 1 88 ? 2.883 11.822 -6.297 1.00 74.62 88 LEU A C 1
ATOM 725 O O . LEU A 1 88 ? 3.466 12.023 -5.229 1.00 74.62 88 LEU A O 1
ATOM 729 N N . PRO A 1 89 ? 2.835 10.594 -6.841 1.00 86.69 89 PRO A N 1
ATOM 730 C CA . PRO A 1 89 ? 3.548 9.463 -6.258 1.00 86.69 89 PRO A CA 1
ATOM 731 C C . PRO A 1 89 ? 5.036 9.788 -6.043 1.00 86.69 89 PRO A C 1
ATOM 733 O O . PRO A 1 89 ? 5.687 10.305 -6.952 1.00 86.69 89 PRO A O 1
ATOM 736 N N . ARG A 1 90 ? 5.569 9.459 -4.862 1.00 89.44 90 ARG A N 1
ATOM 737 C CA . ARG A 1 90 ? 6.977 9.672 -4.489 1.00 89.44 90 ARG A CA 1
ATOM 738 C C . ARG A 1 90 ? 7.766 8.371 -4.605 1.00 89.44 90 ARG A C 1
ATOM 740 O O . ARG A 1 90 ? 7.226 7.308 -4.311 1.00 89.44 90 ARG A O 1
ATOM 747 N N . THR A 1 91 ? 9.037 8.454 -4.975 1.00 91.12 91 THR A N 1
ATOM 748 C CA . THR A 1 91 ? 9.916 7.282 -5.087 1.00 91.12 91 THR A CA 1
ATOM 749 C C . THR A 1 91 ? 10.692 7.055 -3.792 1.00 91.12 91 THR A C 1
ATOM 751 O O . THR A 1 91 ? 11.216 7.997 -3.197 1.00 91.12 91 THR A O 1
ATOM 754 N N . PHE A 1 92 ? 10.750 5.803 -3.346 1.00 89.00 92 PHE A N 1
ATOM 755 C CA . PHE A 1 92 ? 11.470 5.373 -2.152 1.00 89.00 92 PHE A CA 1
ATOM 756 C C . PHE A 1 92 ? 12.316 4.141 -2.469 1.00 89.00 92 PHE A C 1
ATOM 758 O O . PHE A 1 92 ? 11.815 3.252 -3.156 1.00 89.00 92 PHE A O 1
ATOM 765 N N . PRO A 1 93 ? 13.520 3.998 -1.891 1.00 89.75 93 PRO A N 1
ATOM 766 C CA . PRO A 1 93 ? 14.205 2.712 -1.874 1.00 89.75 93 PRO A CA 1
ATOM 767 C C . PR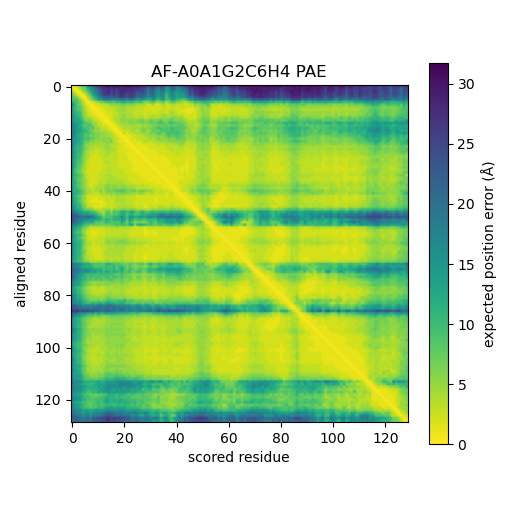O A 1 93 ? 13.310 1.639 -1.243 1.00 89.75 93 PRO A C 1
ATOM 769 O O . PRO A 1 93 ? 12.666 1.891 -0.219 1.00 89.75 93 PRO A O 1
ATOM 772 N N . LEU A 1 94 ? 13.301 0.434 -1.809 1.00 85.62 94 LEU A N 1
ATOM 773 C CA . LEU A 1 94 ? 12.477 -0.703 -1.387 1.00 85.62 94 LEU A CA 1
ATOM 774 C C . LEU A 1 94 ? 12.594 -0.973 0.119 1.00 85.62 94 LEU A C 1
ATOM 776 O O . LEU A 1 94 ? 11.590 -1.182 0.799 1.00 85.62 94 LEU A O 1
ATOM 780 N N . 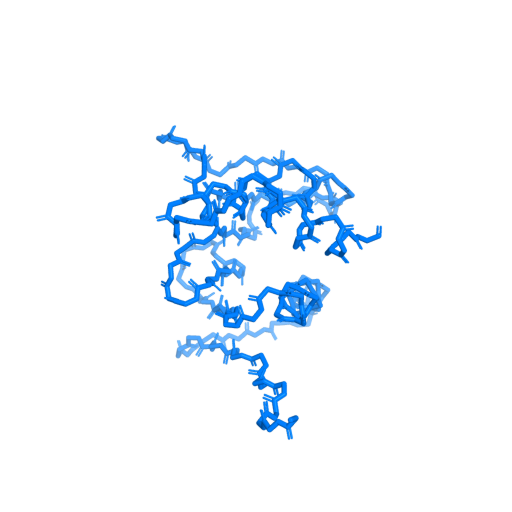ALA A 1 95 ? 13.819 -0.898 0.649 1.00 85.56 95 ALA A N 1
ATOM 781 C CA . ALA A 1 95 ? 14.118 -1.096 2.067 1.00 85.56 95 ALA A CA 1
ATOM 782 C C . ALA A 1 95 ? 13.487 -0.030 2.984 1.00 85.56 95 ALA A C 1
ATOM 784 O O . ALA A 1 95 ? 13.224 -0.299 4.149 1.00 85.56 95 ALA A O 1
ATOM 785 N N . GLN A 1 96 ? 13.227 1.173 2.464 1.00 89.12 96 GLN A N 1
ATOM 786 C CA . GLN A 1 96 ? 12.688 2.305 3.225 1.00 89.12 96 GLN A CA 1
ATOM 787 C C . GLN A 1 96 ? 11.192 2.533 2.978 1.00 89.12 96 GLN A C 1
ATOM 789 O O . GLN A 1 96 ? 10.559 3.283 3.721 1.00 89.12 96 GLN A O 1
ATOM 794 N N . ALA A 1 97 ? 10.614 1.906 1.950 1.00 88.31 97 ALA A N 1
ATOM 795 C CA . ALA A 1 97 ? 9.216 2.080 1.563 1.00 88.31 97 ALA A CA 1
ATOM 796 C C . ALA A 1 97 ? 8.243 1.833 2.727 1.00 88.31 97 ALA A C 1
ATOM 798 O O . ALA A 1 97 ? 7.278 2.580 2.906 1.00 88.31 97 ALA A O 1
ATOM 799 N N . TRP A 1 98 ? 8.515 0.818 3.552 1.00 87.50 98 TRP A N 1
ATOM 800 C CA . TRP A 1 98 ? 7.696 0.522 4.725 1.00 87.50 98 TRP A CA 1
ATOM 801 C C . TRP A 1 98 ? 7.683 1.684 5.721 1.00 87.50 98 TRP A C 1
ATOM 803 O O . TRP A 1 98 ? 6.627 2.245 6.008 1.00 87.50 98 TRP A O 1
ATOM 813 N N . GLU A 1 99 ? 8.858 2.076 6.207 1.00 88.38 99 GLU A N 1
ATOM 814 C CA . GLU A 1 99 ? 9.006 3.084 7.259 1.00 88.38 99 GLU A CA 1
ATOM 815 C C . GLU A 1 99 ? 8.606 4.484 6.792 1.00 88.38 99 GLU A C 1
ATOM 817 O O . GLU A 1 99 ? 8.032 5.254 7.560 1.00 88.38 99 GLU A O 1
ATOM 822 N N . LYS A 1 100 ? 8.895 4.824 5.530 1.00 89.50 100 LYS A N 1
ATOM 823 C CA . LYS A 1 100 ? 8.715 6.186 5.009 1.00 89.50 100 LYS A CA 1
ATOM 824 C C . LYS A 1 100 ? 7.375 6.430 4.323 1.00 89.50 100 LYS A C 1
ATOM 826 O O . LYS A 1 100 ? 6.966 7.587 4.234 1.00 89.50 100 LYS A O 1
ATOM 831 N N . ALA A 1 101 ? 6.689 5.388 3.850 1.00 90.12 101 ALA A N 1
ATOM 832 C CA . ALA A 1 101 ? 5.414 5.538 3.148 1.00 90.12 101 ALA A CA 1
ATOM 833 C C . ALA A 1 101 ? 4.267 4.783 3.830 1.00 90.12 101 ALA A C 1
ATOM 835 O O . ALA A 1 101 ? 3.260 5.393 4.189 1.00 90.12 101 ALA A O 1
ATOM 836 N N . PHE A 1 102 ? 4.407 3.476 4.053 1.00 89.25 102 PHE A N 1
ATOM 837 C CA . PHE A 1 102 ? 3.302 2.654 4.558 1.00 89.25 102 PHE A CA 1
ATOM 838 C C . PHE A 1 102 ? 2.989 2.888 6.034 1.00 89.25 102 PHE A C 1
ATOM 840 O O . PHE A 1 102 ? 1.820 3.021 6.395 1.00 89.25 102 PHE A O 1
ATOM 847 N N . LEU A 1 103 ? 4.009 2.944 6.888 1.00 87.94 103 LEU A N 1
ATOM 848 C CA . LEU A 1 103 ? 3.825 3.095 8.328 1.00 87.94 103 LEU A CA 1
ATOM 849 C C . LEU A 1 103 ? 3.151 4.437 8.684 1.00 87.94 103 LEU A C 1
ATOM 851 O O . LEU A 1 103 ? 2.143 4.406 9.394 1.00 87.94 103 LEU A O 1
ATOM 855 N N . PRO A 1 104 ? 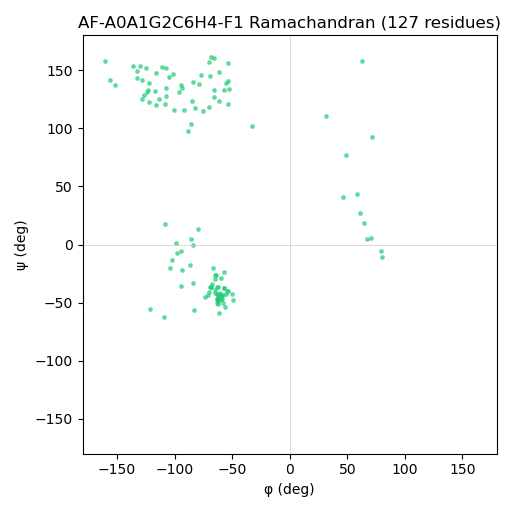3.573 5.596 8.137 1.00 88.81 104 PRO A N 1
ATOM 856 C CA . PRO A 1 104 ? 2.881 6.864 8.368 1.00 88.81 104 PRO A CA 1
ATOM 857 C C . PRO A 1 104 ? 1.450 6.877 7.813 1.00 88.81 104 PRO A C 1
ATOM 859 O O . PRO A 1 104 ? 0.547 7.434 8.439 1.00 88.81 104 PRO A O 1
ATOM 862 N N . ALA A 1 105 ? 1.215 6.232 6.664 1.00 90.88 105 ALA A N 1
ATOM 863 C CA . ALA A 1 105 ? -0.119 6.095 6.088 1.00 90.88 105 ALA A CA 1
ATOM 864 C C . ALA A 1 105 ? -1.047 5.300 7.010 1.00 90.88 105 ALA A C 1
ATOM 866 O O . ALA A 1 105 ? -2.152 5.737 7.323 1.00 90.88 105 ALA A O 1
ATOM 867 N N . LEU A 1 106 ? -0.588 4.148 7.489 1.00 89.50 106 LEU A N 1
ATOM 868 C CA . LEU A 1 106 ? -1.334 3.317 8.424 1.00 89.50 106 LEU A CA 1
ATOM 869 C C . LEU A 1 106 ? -1.594 4.034 9.748 1.00 89.50 106 LEU A C 1
ATOM 871 O O . LEU A 1 106 ? -2.724 3.999 10.225 1.00 89.50 106 LEU A O 1
ATOM 875 N N . ALA A 1 107 ? -0.595 4.717 10.309 1.00 87.06 107 ALA A N 1
ATOM 876 C CA . ALA A 1 107 ? -0.755 5.489 11.538 1.00 87.06 107 ALA A CA 1
ATOM 877 C C . ALA A 1 107 ? -1.845 6.552 11.379 1.00 87.06 107 ALA A C 1
ATOM 879 O O . ALA A 1 107 ? -2.796 6.589 12.155 1.00 87.06 107 ALA A O 1
ATOM 880 N N . SER A 1 108 ? -1.763 7.345 10.305 1.00 87.62 108 SER A N 1
ATOM 881 C CA . SER A 1 108 ? -2.776 8.342 9.959 1.00 87.62 108 SER A CA 1
ATOM 882 C C . SER A 1 108 ? -4.178 7.725 9.868 1.00 87.62 108 SER A C 1
ATOM 884 O O . SER A 1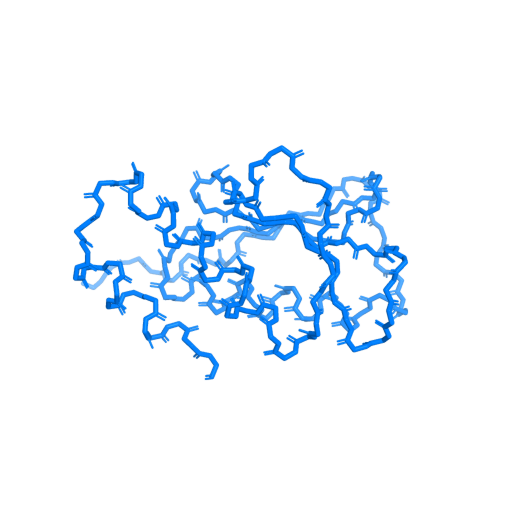 108 ? -5.142 8.329 10.333 1.00 87.62 108 SER A O 1
ATOM 886 N N . LEU A 1 109 ? -4.308 6.518 9.303 1.00 89.00 109 LEU A N 1
ATOM 887 C CA . LEU A 1 109 ? -5.605 5.846 9.177 1.00 89.00 109 LEU A CA 1
ATOM 888 C C . LEU A 1 109 ? -6.147 5.365 10.520 1.00 89.00 109 LEU A C 1
ATOM 890 O O . LEU A 1 109 ? -7.331 5.532 10.796 1.00 89.00 109 LEU A O 1
ATOM 894 N N . LEU A 1 110 ? -5.294 4.773 11.353 1.00 86.62 110 LEU A N 1
ATOM 895 C CA . LEU A 1 110 ? -5.701 4.262 12.658 1.00 86.62 110 LEU A CA 1
ATOM 896 C C . LEU A 1 110 ? -6.092 5.401 13.615 1.00 86.62 110 LEU A C 1
ATOM 898 O O . LEU A 1 110 ? -7.044 5.237 14.376 1.00 86.62 110 LEU A O 1
ATOM 902 N N . PHE A 1 111 ? -5.439 6.568 13.528 1.00 84.12 111 PHE A N 1
ATOM 903 C CA . PHE A 1 111 ? -5.856 7.764 14.272 1.00 84.12 111 PHE A CA 1
ATOM 904 C C . PHE A 1 111 ? -7.247 8.255 13.868 1.00 84.12 111 PHE A C 1
ATOM 906 O O . PHE A 1 111 ? -8.062 8.577 14.729 1.00 84.12 111 PHE A O 1
ATOM 913 N N . GLU A 1 112 ? -7.559 8.281 12.570 1.00 84.50 112 GLU A N 1
ATOM 914 C CA . GLU A 1 112 ? -8.903 8.644 12.096 1.00 84.50 112 GLU A CA 1
ATOM 915 C C . GLU A 1 112 ? -9.984 7.652 12.536 1.00 84.50 112 GLU A C 1
ATOM 917 O O . GLU A 1 112 ? -11.155 8.007 12.649 1.00 84.50 112 GLU A O 1
ATOM 922 N N . GLU A 1 113 ? -9.607 6.401 12.785 1.00 83.62 113 GLU A N 1
ATOM 923 C CA . GLU A 1 113 ? -10.490 5.385 13.356 1.00 83.62 113 GLU A CA 1
ATOM 924 C C . GLU A 1 113 ? -10.643 5.499 14.880 1.00 83.62 113 GLU A C 1
ATOM 926 O O . GLU A 1 113 ? -11.179 4.585 15.502 1.00 83.62 113 GLU A O 1
ATOM 931 N N . GLN A 1 114 ? -10.210 6.620 15.470 1.00 77.69 114 GLN A N 1
ATOM 932 C CA . GLN A 1 114 ? -10.331 6.938 16.896 1.00 77.69 114 GLN A CA 1
ATOM 933 C C . GLN A 1 114 ? -9.611 5.943 17.819 1.00 77.69 114 GLN A C 1
ATOM 935 O O . GLN A 1 114 ? -9.988 5.782 18.978 1.00 77.69 114 GLN A O 1
ATOM 940 N N . GLN A 1 115 ? -8.559 5.285 17.326 1.00 76.81 115 GLN A N 1
ATOM 941 C CA . GLN A 1 115 ? -7.686 4.474 18.175 1.00 76.81 115 GLN A CA 1
ATOM 942 C C . GLN A 1 115 ? -6.750 5.380 18.976 1.00 76.81 115 GLN A C 1
ATOM 944 O O . GLN A 1 115 ? -6.326 6.436 18.495 1.00 76.81 115 GLN A O 1
ATOM 949 N N . THR A 1 116 ? -6.419 4.976 20.201 1.00 77.62 116 THR A N 1
ATOM 950 C CA . THR A 1 116 ? -5.487 5.748 21.035 1.00 77.62 116 THR A CA 1
ATOM 951 C C . THR A 1 116 ? -4.060 5.661 20.487 1.00 77.62 116 THR A C 1
ATOM 953 O O . THR A 1 116 ? -3.709 4.707 19.792 1.00 77.62 116 THR A O 1
ATOM 956 N N . LEU A 1 117 ? -3.212 6.640 20.824 1.00 74.38 117 LEU A N 1
ATOM 957 C CA . LEU A 1 117 ? -1.779 6.632 20.482 1.00 74.38 117 LEU A CA 1
ATOM 958 C C . LEU A 1 117 ? -1.111 5.296 20.850 1.00 74.38 117 LEU A C 1
ATOM 960 O O . LEU A 1 117 ? -0.489 4.671 19.994 1.00 74.38 117 LEU A O 1
ATOM 964 N N . ASP A 1 118 ? -1.345 4.807 22.068 1.00 75.94 118 ASP A N 1
ATOM 965 C CA . ASP A 1 118 ? -0.786 3.542 22.560 1.00 75.94 118 ASP A CA 1
ATOM 966 C C . ASP A 1 118 ? -1.259 2.324 21.748 1.00 75.94 118 ASP A C 1
ATOM 968 O O . ASP A 1 118 ? -0.506 1.375 21.512 1.00 75.94 118 ASP A O 1
ATOM 972 N N . GLU A 1 119 ? -2.514 2.323 21.290 1.00 78.50 119 GLU A N 1
ATOM 973 C CA . GLU A 1 119 ? -3.052 1.249 20.455 1.00 78.50 119 GLU A CA 1
ATOM 974 C C . GLU A 1 119 ? -2.449 1.249 19.054 1.00 78.50 119 GLU A C 1
ATOM 976 O O . GLU A 1 119 ? -2.139 0.174 18.526 1.00 78.50 119 GLU A O 1
ATOM 981 N N . VAL A 1 120 ? -2.272 2.438 18.473 1.00 75.62 120 VAL A N 1
ATOM 982 C CA . VAL A 1 120 ? -1.617 2.626 17.178 1.00 75.62 120 VAL A CA 1
ATOM 983 C C . VAL A 1 120 ? -0.164 2.174 17.265 1.00 75.62 120 VAL A C 1
ATOM 985 O O . VAL A 1 120 ? 0.259 1.335 16.468 1.00 75.62 120 VAL A O 1
ATOM 988 N N . GLU A 1 121 ? 0.581 2.640 18.267 1.00 76.31 121 GLU A N 1
ATOM 989 C CA . GLU A 1 121 ? 1.972 2.241 18.485 1.00 76.31 121 GLU A CA 1
ATOM 990 C C . GLU A 1 121 ? 2.100 0.732 18.684 1.00 76.31 121 GLU A C 1
ATOM 992 O O . GLU A 1 121 ? 2.911 0.092 18.017 1.00 76.31 121 GLU A O 1
ATOM 997 N N . ARG A 1 122 ? 1.258 0.118 19.525 1.00 78.75 122 ARG A N 1
ATOM 998 C CA . ARG A 1 122 ? 1.275 -1.335 19.740 1.00 78.75 122 ARG A CA 1
ATOM 999 C C . ARG A 1 122 ? 1.014 -2.113 18.448 1.00 78.75 122 ARG A C 1
ATOM 1001 O O . ARG A 1 122 ? 1.688 -3.108 18.194 1.00 78.75 122 ARG A O 1
ATOM 1008 N N . LYS A 1 123 ? 0.047 -1.686 17.632 1.00 74.81 123 LYS A N 1
ATOM 1009 C CA . LYS A 1 123 ? -0.295 -2.359 16.367 1.00 74.81 123 LYS A CA 1
ATOM 1010 C C . LYS A 1 123 ? 0.795 -2.205 15.308 1.00 74.81 123 LYS A C 1
ATOM 1012 O O . LYS A 1 123 ? 1.042 -3.146 14.557 1.00 74.81 123 LYS A O 1
ATOM 1017 N N . LEU A 1 124 ? 1.452 -1.048 15.252 1.00 74.94 124 LEU A N 1
ATOM 1018 C CA . LEU A 1 124 ? 2.482 -0.761 14.254 1.00 74.94 124 LEU A CA 1
ATOM 1019 C C . LEU A 1 124 ? 3.864 -1.297 14.646 1.00 74.94 124 LEU A C 1
ATOM 1021 O O . LEU A 1 124 ? 4.591 -1.762 13.775 1.00 74.94 124 LEU A O 1
ATOM 1025 N N . ARG A 1 125 ? 4.206 -1.325 15.941 1.00 69.19 125 ARG A N 1
ATOM 1026 C CA . ARG A 1 125 ? 5.487 -1.850 16.448 1.00 69.19 125 ARG A CA 1
ATOM 1027 C C . ARG A 1 125 ? 5.651 -3.352 16.212 1.00 69.19 125 ARG A C 1
ATOM 1029 O O . ARG A 1 125 ? 6.767 -3.822 16.046 1.00 69.19 125 ARG A O 1
ATOM 1036 N N . VAL A 1 126 ? 4.546 -4.099 16.182 1.00 62.62 126 VAL A N 1
ATOM 1037 C CA . VAL A 1 126 ? 4.540 -5.550 15.912 1.00 62.62 126 VAL A CA 1
ATOM 1038 C C . VAL A 1 126 ? 4.475 -5.849 14.408 1.00 62.62 126 VAL A C 1
ATOM 1040 O O . VAL A 1 126 ? 4.812 -6.949 13.988 1.00 62.62 126 VAL A O 1
ATOM 1043 N N . ALA A 1 127 ? 4.082 -4.870 13.588 1.00 58.47 127 ALA A N 1
ATOM 1044 C CA . ALA A 1 127 ? 3.991 -5.006 12.136 1.00 58.47 127 ALA A CA 1
ATOM 1045 C C . ALA A 1 127 ? 5.322 -4.733 11.399 1.00 58.47 127 ALA A C 1
ATOM 1047 O O . ALA A 1 127 ? 5.330 -4.715 10.167 1.00 58.47 127 ALA A O 1
ATOM 1048 N N . LEU A 1 128 ? 6.423 -4.497 12.125 1.00 58.88 128 LEU A N 1
ATOM 1049 C CA . LEU A 1 128 ? 7.744 -4.230 11.549 1.00 58.88 128 LEU A CA 1
ATOM 1050 C C . LEU A 1 128 ? 8.337 -5.486 10.865 1.00 58.88 128 LEU A C 1
ATOM 1052 O O . LEU A 1 128 ? 8.105 -6.601 11.340 1.00 58.88 128 LEU A O 1
ATOM 1056 N N . PRO A 1 129 ? 9.079 -5.328 9.752 1.00 54.62 129 PRO A N 1
ATOM 1057 C CA . PRO A 1 129 ? 10.015 -6.340 9.267 1.00 54.62 129 PRO A CA 1
ATOM 1058 C C . PRO A 1 129 ? 11.214 -6.534 10.207 1.00 54.62 129 PRO A C 1
ATOM 1060 O O . PRO A 1 129 ? 11.550 -5.592 10.959 1.00 54.62 129 PRO A O 1
#

Secondary structure (DSSP, 8-state):
--S--PPPEEEE-TT----GGGHHHHHHHHHHHHHHHHHHS-EEEEE-SSTTEEEEEEETTEEEEEEE-SS--TTEEEEEETTSTT-PPEEEEHHHHIIIIIHHHHHHHHHHTT--HHHHHHHHHSS--

Organism: NCBI:txid1798645

Radius of gyration: 14.55 Å; Cα contacts (8 Å, |Δi|>4): 194; chains: 1; bounding box: 29×35×40 Å

Foldseek 3Di:
DDDDLPPAAEAEDPPDDQDPVLVVVVCVQVVLQSLLCVLPNQKYKYAYPPDQFGIWIDHVNHGAKTWGDPDDDPQKTFMDGPPPPPDDTDIDGNVCCCVPGRLVSQLVVVVVVVDDPVRSCVSSVSSDD

Nearest PDB structures (foldseek):
  4gl9-assembly4_F  TM=3.263E-01  e=7.254E-02  Mus musculus
  4gl9-assembly3_G  TM=3.856E-01  e=2.944E-01  Mus musculus
  4gl9-assembly1_E  TM=3.332E-01  e=1.885E-01  Mus musculus
  7pik-assembly1_B  TM=5.372E-01  e=5.867E+00  Escherichia coli
  7vti-assembly1_A  TM=1.961E-01  e=1.865E+00  Planctomycetota bacterium

Mean predicted aligned error: 7.0 Å

Solvent-accessible surface area (backbone atoms only — not comparable to full-atom values): 7440 Å² total; per-residue (Å²): 143,81,78,70,85,71,73,70,46,75,44,71,38,90,90,49,76,84,50,80,90,44,44,67,60,50,50,50,53,51,53,52,47,47,49,50,21,76,58,67,50,60,30,35,38,36,35,43,73,69,80,59,38,51,38,36,40,26,45,77,86,41,77,30,36,34,37,40,74,64,96,60,58,97,62,37,41,26,36,36,31,65,73,51,80,95,55,77,64,44,78,32,50,54,90,46,35,52,73,75,39,50,48,56,15,48,49,57,51,42,49,75,68,71,47,52,71,68,57,46,49,58,46,52,69,71,57,58,133

pLDDT: mean 80.11, std 11.92, range [37.56, 92.88]

Sequence (129 aa):
MGDREKELTIIIAEGCRISRDMLPHWEYCRNLALRMHRHLGGVSIKFDSISDLFCEFRRHGKFVATIYFHDTAPDELRIRARNFVGELPRTFPLAQAWEKAFLPALASLLFEEQQTLDEVERKLRVALP